Protein AF-A0A940CBB7-F1 (afdb_monomer_lite)

Secondary structure (DSSP, 8-state):
-HHHH-HHHHHHHHHHHHTT-EEEE--TTPPSS-EEEEEGGGTEEEEEEEE-SSTHHHHHHHHHHHHHHHHHHHHHHSS-GGGS---HHHHHHHHHHHHHHTGGGTHHHHGGGHHHHHHHHHHHHHHHHHHHHHHHHHHHHHHH-TT--HHHHHHHHHHHHHHH-TTSGGGTTTS--

Structure (mmCIF, N/CA/C/O backbone):
data_AF-A0A940CBB7-F1
#
_entry.id   AF-A0A940CBB7-F1
#
loop_
_atom_site.group_PDB
_atom_site.id
_atom_site.type_symbol
_atom_site.label_atom_id
_atom_site.label_alt_id
_atom_site.label_comp_id
_atom_site.label_asym_id
_atom_site.label_entity_id
_atom_site.label_seq_id
_atom_site.pdbx_PDB_ins_code
_atom_site.Cartn_x
_atom_site.Cartn_y
_atom_site.Cartn_z
_atom_site.occupancy
_atom_site.B_iso_or_equiv
_atom_site.auth_seq_id
_atom_site.auth_comp_id
_atom_site.auth_asym_id
_atom_site.auth_atom_id
_atom_site.pdbx_PDB_model_num
ATOM 1 N N . MET A 1 1 ? -10.453 -2.814 17.080 1.00 97.00 1 MET A N 1
ATOM 2 C CA . MET A 1 1 ? -9.082 -2.402 16.708 1.00 97.00 1 MET A CA 1
ATOM 3 C C . MET A 1 1 ? -9.024 -0.894 16.584 1.00 97.00 1 MET A C 1
ATOM 5 O O . MET A 1 1 ? -8.503 -0.282 17.497 1.00 97.00 1 MET A O 1
ATOM 9 N N . TYR A 1 2 ? -9.593 -0.294 15.533 1.00 98.25 2 TYR A N 1
ATOM 10 C CA . TYR A 1 2 ? -9.476 1.152 15.315 1.00 98.25 2 TYR A CA 1
ATOM 11 C C . TYR A 1 2 ? -10.091 2.007 16.433 1.00 98.25 2 TYR A C 1
ATOM 13 O O . TYR A 1 2 ? -9.459 2.956 16.864 1.00 98.25 2 TYR A O 1
ATOM 21 N N . GLU A 1 3 ? -11.224 1.611 17.019 1.00 98.19 3 GLU A N 1
ATOM 22 C CA . GLU A 1 3 ? -11.786 2.317 18.191 1.00 98.19 3 GLU A CA 1
ATOM 23 C C . GLU A 1 3 ? -10.860 2.344 19.420 1.00 98.19 3 GLU A C 1
ATOM 25 O O . GLU A 1 3 ? -10.916 3.275 20.217 1.00 98.19 3 GLU A O 1
ATOM 30 N N . GLU A 1 4 ? -10.000 1.335 19.583 1.00 98.25 4 GLU A N 1
ATOM 31 C CA . GLU A 1 4 ? -9.028 1.274 20.683 1.00 98.25 4 GLU A CA 1
ATOM 32 C C . GLU A 1 4 ? -7.694 1.935 20.324 1.00 98.25 4 GLU A C 1
ATOM 34 O O . GLU A 1 4 ? -6.952 2.339 21.216 1.00 98.25 4 GLU A O 1
ATOM 39 N N . MET A 1 5 ? -7.393 2.062 19.028 1.00 98.12 5 MET A N 1
ATOM 40 C CA . MET A 1 5 ? -6.178 2.707 18.540 1.00 98.12 5 MET A CA 1
ATOM 41 C C . MET A 1 5 ? -6.205 4.208 18.828 1.00 98.12 5 MET A C 1
ATOM 43 O O . MET A 1 5 ? -5.236 4.736 19.372 1.00 98.12 5 MET A O 1
ATOM 47 N N . SE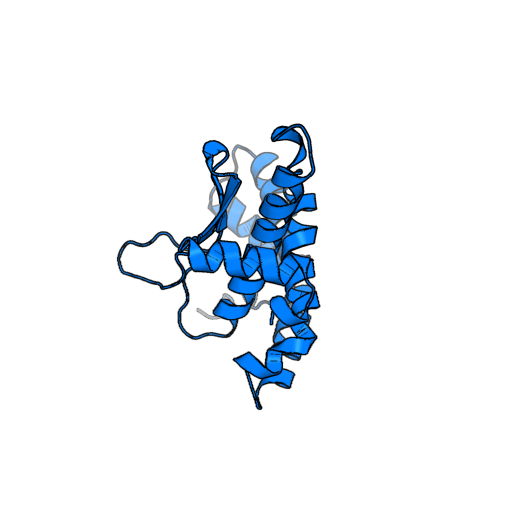R A 1 6 ? -7.307 4.887 18.498 1.00 98.44 6 SER A N 1
ATOM 48 C CA . SER A 1 6 ? -7.561 6.269 18.905 1.00 98.44 6 SER A CA 1
ATOM 49 C C . SER A 1 6 ? -9.030 6.665 18.676 1.00 98.44 6 SER A C 1
ATOM 51 O O . SER A 1 6 ? -9.712 6.038 17.861 1.00 98.44 6 SER A O 1
ATOM 53 N N . PRO A 1 7 ? -9.527 7.745 19.313 1.00 98.31 7 PRO A N 1
ATOM 54 C CA . PRO A 1 7 ? -10.851 8.291 19.006 1.00 98.31 7 PRO A CA 1
ATOM 55 C C . PRO A 1 7 ? -11.036 8.634 17.518 1.00 98.31 7 PRO A C 1
ATOM 57 O O . PRO A 1 7 ? -12.089 8.369 16.947 1.00 98.31 7 PRO A O 1
ATOM 60 N N . GLU A 1 8 ? -10.003 9.181 16.874 1.00 98.31 8 GLU A N 1
ATOM 61 C CA . GLU A 1 8 ? -10.026 9.593 15.467 1.00 98.31 8 GLU A CA 1
ATOM 62 C C . GLU A 1 8 ? -10.127 8.396 14.519 1.00 98.31 8 GLU A C 1
ATOM 64 O O . GLU A 1 8 ? -10.889 8.433 13.554 1.00 98.31 8 GLU A O 1
ATOM 69 N N . THR A 1 9 ? -9.361 7.336 14.785 1.00 98.31 9 THR A N 1
ATOM 70 C CA . THR A 1 9 ? -9.395 6.118 13.965 1.00 98.31 9 THR A CA 1
ATOM 71 C C . THR A 1 9 ? -10.689 5.337 14.186 1.00 98.31 9 THR A C 1
ATOM 73 O O . THR A 1 9 ? -11.226 4.781 13.228 1.00 98.31 9 THR A O 1
ATOM 76 N N . GLY A 1 10 ? -11.245 5.359 15.402 1.00 98.38 10 GLY A N 1
ATOM 77 C CA . GLY A 1 10 ? -12.587 4.854 15.696 1.00 98.38 10 GLY A CA 1
ATOM 78 C C . GLY A 1 10 ? -13.681 5.576 14.911 1.00 98.38 10 GLY A C 1
ATOM 79 O O . GLY A 1 10 ? -14.458 4.927 14.214 1.00 98.38 10 GLY A O 1
ATOM 80 N N . GLU A 1 11 ? -13.711 6.912 14.961 1.00 98.31 11 GLU A N 1
ATOM 81 C CA . GLU A 1 11 ? -14.663 7.730 14.191 1.00 98.31 11 GLU A CA 1
ATOM 82 C C . GLU A 1 11 ? -14.571 7.430 12.688 1.00 98.31 11 GLU A C 1
ATOM 84 O O . GLU A 1 11 ? -15.581 7.144 12.045 1.00 98.31 11 GLU A O 1
ATOM 89 N N . PHE A 1 12 ? -13.352 7.440 12.142 1.00 98.31 12 PHE A N 1
ATOM 90 C CA . PHE A 1 12 ? -13.083 7.119 10.742 1.00 98.31 12 PHE A CA 1
ATOM 91 C C . PHE A 1 12 ? -13.617 5.739 10.349 1.00 98.31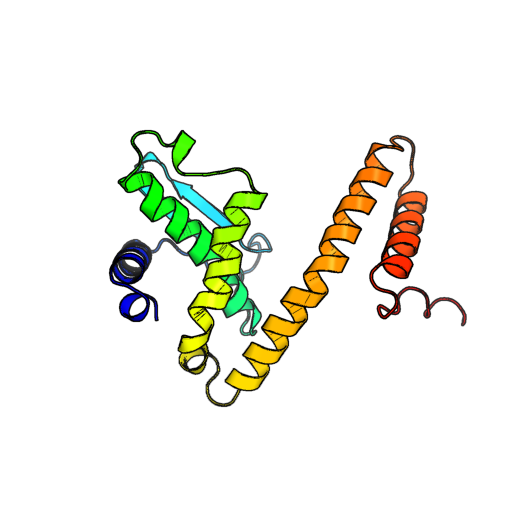 12 PHE A C 1
ATOM 93 O O . PHE A 1 12 ? -14.327 5.607 9.351 1.00 98.31 12 PHE A O 1
ATOM 100 N N . PHE A 1 13 ? -13.272 4.697 11.107 1.00 98.06 13 PHE A N 1
ATOM 101 C CA . PHE A 1 13 ? -13.608 3.335 10.709 1.00 98.06 13 PHE A CA 1
ATOM 102 C C . PHE A 1 13 ? -15.106 3.050 10.866 1.00 98.06 13 PHE A C 1
ATOM 104 O O . PHE A 1 13 ? -15.691 2.333 10.048 1.00 98.06 13 PHE A O 1
ATOM 111 N N . ASN A 1 14 ? -15.746 3.671 11.861 1.00 98.31 14 ASN A N 1
ATOM 112 C CA . ASN A 1 14 ? -17.194 3.627 12.030 1.00 98.31 14 ASN A CA 1
ATOM 113 C C . ASN A 1 14 ? -17.907 4.326 10.869 1.00 98.31 14 ASN A C 1
ATOM 115 O O . ASN A 1 14 ? -18.817 3.733 10.298 1.00 98.31 14 ASN A O 1
ATOM 119 N N . PHE A 1 15 ? -17.433 5.500 10.433 1.00 98.25 15 PHE A N 1
ATOM 120 C CA . PHE A 1 15 ? -17.945 6.174 9.233 1.00 98.25 15 PHE A CA 1
ATOM 121 C C . PHE A 1 15 ? -17.839 5.286 7.985 1.00 98.25 15 PHE A C 1
ATOM 123 O O . PHE A 1 15 ? -18.804 5.140 7.237 1.00 98.25 15 PHE A O 1
ATOM 130 N N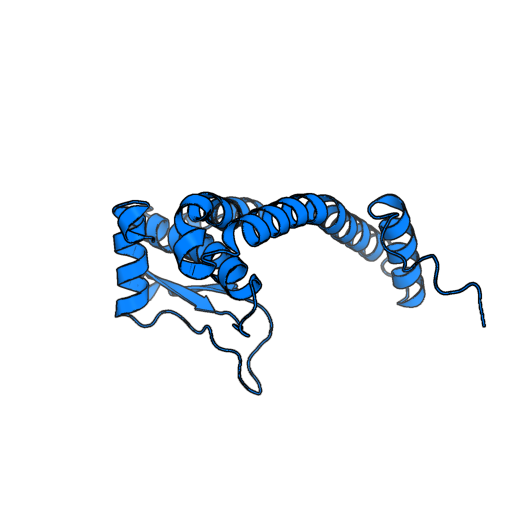 . MET A 1 16 ? -16.679 4.662 7.761 1.00 98.12 16 MET A N 1
ATOM 131 C CA . MET A 1 16 ? -16.488 3.775 6.610 1.00 98.12 16 MET A CA 1
ATOM 132 C C . MET A 1 16 ? -17.439 2.570 6.645 1.00 98.12 16 MET A C 1
ATOM 134 O O . MET A 1 16 ? -17.957 2.163 5.607 1.00 98.12 16 MET A O 1
ATOM 138 N N . THR A 1 17 ? -17.686 2.018 7.837 1.00 97.38 17 THR A N 1
ATOM 139 C CA . THR A 1 17 ? -18.570 0.859 8.041 1.00 97.38 17 THR A CA 1
ATOM 140 C C . THR A 1 17 ? -20.040 1.228 7.873 1.00 97.38 17 THR A C 1
ATOM 142 O O . THR A 1 17 ? -20.759 0.529 7.167 1.00 97.38 17 THR A O 1
ATOM 145 N N . GLU A 1 18 ? -20.480 2.335 8.472 1.00 98.00 18 GLU A N 1
ATOM 146 C CA . GLU A 1 18 ? -21.858 2.836 8.384 1.00 98.00 18 GLU A CA 1
ATOM 147 C C . GLU A 1 18 ? -22.278 3.126 6.937 1.00 98.00 18 GLU A C 1
ATOM 149 O O . GLU A 1 18 ? -23.430 2.913 6.564 1.00 98.00 18 GLU A O 1
ATOM 154 N N . HIS A 1 19 ? -21.335 3.581 6.112 1.00 97.81 19 HIS A N 1
ATOM 155 C CA . HIS A 1 19 ? -21.578 3.934 4.716 1.00 97.81 19 HIS A CA 1
ATOM 156 C C . HIS A 1 19 ? -21.139 2.864 3.706 1.00 97.81 19 HIS A C 1
ATOM 158 O O . HIS A 1 19 ? -21.138 3.143 2.508 1.00 97.81 19 HIS A O 1
ATOM 164 N N . GLU A 1 20 ? -20.769 1.664 4.165 1.00 97.38 20 GLU A N 1
ATOM 165 C CA . GLU A 1 20 ? -20.370 0.534 3.310 1.00 97.38 20 GLU A CA 1
ATOM 166 C C . GLU A 1 20 ? -19.260 0.897 2.299 1.00 97.38 20 GLU A C 1
ATOM 168 O O . GLU A 1 20 ? -19.268 0.489 1.137 1.00 97.38 20 GLU A O 1
ATOM 173 N N . LEU A 1 21 ? -18.269 1.676 2.741 1.00 97.81 21 LEU A N 1
ATOM 174 C CA . LEU A 1 21 ? -17.211 2.244 1.893 1.00 97.81 21 LEU A CA 1
ATOM 175 C C . LEU A 1 21 ? -16.051 1.266 1.633 1.00 97.81 21 LEU A C 1
ATOM 177 O O . LEU A 1 21 ? -14.875 1.647 1.601 1.00 97.81 21 LEU A O 1
ATOM 181 N N . PHE A 1 22 ? -16.396 -0.005 1.438 1.00 96.12 22 PHE A N 1
ATOM 182 C CA . PHE A 1 22 ? -15.460 -1.105 1.261 1.00 96.12 22 PHE A CA 1
ATOM 183 C C . PHE A 1 22 ? -15.927 -2.081 0.173 1.00 96.12 22 PHE A C 1
ATOM 185 O O . PHE A 1 22 ? -17.091 -2.470 0.128 1.00 96.12 22 PHE A O 1
ATOM 192 N N . ASP A 1 23 ? -14.995 -2.577 -0.640 1.00 96.06 23 ASP A N 1
ATOM 193 C CA . ASP A 1 23 ? -15.198 -3.751 -1.496 1.00 96.06 23 ASP A CA 1
ATOM 194 C C . ASP A 1 23 ? -14.010 -4.714 -1.368 1.00 96.06 23 ASP A C 1
ATOM 196 O O . ASP A 1 23 ? -13.046 -4.664 -2.137 1.00 96.06 23 ASP A O 1
ATOM 200 N N . PHE A 1 24 ? -14.085 -5.612 -0.382 1.00 90.69 24 PHE A N 1
ATOM 201 C CA . PHE A 1 24 ? -12.953 -6.454 0.005 1.00 90.69 24 PHE A CA 1
ATOM 202 C C . PHE A 1 24 ? -12.865 -7.802 -0.713 1.00 90.69 24 PHE A C 1
ATOM 204 O O . PHE A 1 24 ? -11.779 -8.267 -1.034 1.00 90.69 24 PHE A O 1
ATOM 211 N N . VAL A 1 25 ? -13.984 -8.484 -0.956 1.00 91.56 25 VAL A N 1
ATOM 212 C CA . VAL A 1 25 ? -13.954 -9.918 -1.303 1.00 91.56 25 VAL A CA 1
ATOM 213 C C . VAL A 1 25 ? -13.603 -10.130 -2.777 1.00 91.56 25 VAL A C 1
ATOM 215 O O . VAL A 1 25 ? -14.121 -9.428 -3.652 1.00 91.56 25 VAL A O 1
ATOM 218 N N . THR A 1 26 ? -12.726 -11.097 -3.069 1.00 92.75 26 THR A N 1
ATOM 219 C CA . THR A 1 26 ? -12.425 -11.496 -4.453 1.00 92.75 26 THR A CA 1
ATOM 220 C C . THR A 1 26 ? -13.646 -12.130 -5.135 1.00 92.75 26 THR A C 1
ATOM 222 O O . THR A 1 26 ? -14.404 -12.874 -4.513 1.00 92.75 26 THR A O 1
ATOM 225 N N . ARG A 1 27 ? -13.866 -11.834 -6.421 1.00 93.12 27 ARG A N 1
ATOM 226 C CA . ARG A 1 27 ? -14.951 -12.420 -7.231 1.00 93.12 27 ARG A CA 1
ATOM 227 C C . ARG A 1 27 ? -14.568 -12.465 -8.705 1.00 93.12 27 ARG A C 1
ATOM 229 O O . ARG A 1 27 ? -13.669 -11.747 -9.143 1.00 93.12 27 ARG A O 1
ATOM 236 N N . GLU A 1 28 ? -15.263 -13.302 -9.470 1.00 95.12 28 GLU A N 1
ATOM 237 C CA . GLU A 1 28 ? -15.054 -13.412 -10.914 1.00 95.12 28 GLU A CA 1
ATOM 238 C C . GLU A 1 28 ? -15.159 -12.033 -11.586 1.00 95.12 28 GLU A C 1
ATOM 240 O O . GLU A 1 28 ? -16.053 -11.244 -11.274 1.00 95.12 28 GLU A O 1
ATOM 245 N N . ASN A 1 29 ? -14.228 -11.737 -12.496 1.00 94.06 29 ASN A N 1
ATOM 246 C CA . ASN A 1 29 ? -14.136 -10.471 -13.233 1.00 94.06 29 ASN A CA 1
ATOM 247 C C . ASN A 1 29 ? -13.881 -9.210 -12.376 1.00 94.06 29 ASN A C 1
ATOM 249 O O . ASN A 1 29 ? -13.988 -8.096 -12.892 1.00 94.06 29 ASN A O 1
ATOM 253 N N . LYS A 1 30 ? -13.507 -9.346 -11.095 1.00 94.50 30 LYS A N 1
ATOM 254 C CA . LYS A 1 30 ? -13.037 -8.218 -10.276 1.00 94.50 30 LYS A CA 1
ATOM 255 C C . LYS A 1 30 ? -11.595 -7.846 -10.637 1.00 94.50 30 LYS A C 1
ATOM 257 O O . LYS A 1 30 ? -10.761 -8.715 -10.887 1.00 94.50 30 LYS A O 1
ATOM 262 N N . HIS A 1 31 ? -11.304 -6.545 -10.663 1.00 91.25 31 HIS A N 1
ATOM 263 C CA . HIS A 1 31 ? -9.949 -6.037 -10.886 1.00 91.25 31 HIS A CA 1
ATOM 264 C C . HIS A 1 31 ? -8.990 -6.539 -9.793 1.00 91.25 31 HIS A C 1
ATOM 266 O O . HIS A 1 31 ? -9.367 -6.604 -8.624 1.00 91.25 31 HIS A O 1
ATOM 272 N N . LEU A 1 32 ? -7.752 -6.880 -10.161 1.00 89.81 32 LEU A N 1
ATOM 273 C CA . LEU A 1 32 ? -6.744 -7.398 -9.228 1.00 89.81 32 LEU A CA 1
ATOM 274 C C . LEU A 1 32 ? -6.090 -6.279 -8.399 1.00 89.81 32 LEU A C 1
ATOM 276 O O . LEU A 1 32 ? -6.022 -5.133 -8.837 1.00 89.81 32 LEU A O 1
ATOM 280 N N . GLY A 1 33 ? -5.559 -6.635 -7.227 1.00 86.50 33 GLY A N 1
ATOM 281 C CA . GLY A 1 33 ? -4.837 -5.721 -6.333 1.00 86.50 33 GLY A CA 1
ATOM 282 C C . GLY A 1 33 ? -5.710 -5.095 -5.243 1.00 86.50 33 GLY A C 1
ATOM 283 O O . GLY A 1 33 ? -6.799 -5.588 -4.943 1.00 86.50 33 GLY A O 1
ATOM 284 N N . GLY A 1 34 ? -5.204 -4.026 -4.640 1.00 90.88 34 GLY A N 1
ATOM 285 C CA . GLY A 1 34 ? -5.910 -3.177 -3.685 1.00 90.88 34 GLY A CA 1
ATOM 286 C C . GLY A 1 34 ? -5.657 -1.711 -4.021 1.00 90.88 34 GLY A C 1
ATOM 287 O O . GLY A 1 34 ? -4.684 -1.409 -4.716 1.00 90.88 34 GLY A O 1
ATOM 288 N N . TYR A 1 35 ? -6.585 -0.841 -3.637 1.00 92.94 35 TYR A N 1
ATOM 289 C CA . TYR A 1 35 ? -6.381 0.602 -3.690 1.00 92.94 35 TYR A CA 1
ATOM 290 C C . TYR A 1 35 ? -7.340 1.330 -2.749 1.00 92.94 35 TYR A C 1
ATOM 292 O O . TYR A 1 35 ? -8.447 0.864 -2.458 1.00 92.94 35 TYR A O 1
ATOM 300 N N . CYS A 1 36 ? -6.955 2.546 -2.384 1.00 95.88 36 CYS A N 1
ATOM 301 C CA . CYS A 1 36 ? -7.816 3.548 -1.786 1.00 95.88 36 CYS A CA 1
ATOM 302 C C . CYS A 1 36 ? -8.112 4.656 -2.805 1.00 95.88 36 CYS A C 1
ATOM 304 O O . CYS A 1 36 ? -7.244 5.098 -3.559 1.00 95.88 36 CYS A O 1
ATOM 306 N N . THR A 1 37 ? -9.359 5.118 -2.844 1.00 94.25 37 THR A N 1
ATOM 307 C CA . THR A 1 37 ? -9.751 6.311 -3.601 1.00 94.25 37 THR A CA 1
ATOM 308 C C . THR A 1 37 ? -10.621 7.227 -2.749 1.00 94.25 37 THR A C 1
ATOM 310 O O . THR A 1 37 ? -10.997 6.882 -1.631 1.00 94.25 37 THR A O 1
ATOM 313 N N . PHE A 1 38 ? -10.944 8.410 -3.263 1.00 94.56 38 PHE A N 1
ATOM 314 C CA . PHE A 1 38 ? -11.707 9.410 -2.531 1.00 94.56 38 PHE A CA 1
ATOM 315 C C . PHE A 1 38 ? -12.798 10.033 -3.389 1.00 94.56 38 PHE A C 1
ATOM 317 O O . PHE A 1 38 ? -12.585 10.362 -4.554 1.00 94.56 38 PHE A O 1
ATOM 324 N N . MET A 1 39 ? -13.965 10.239 -2.784 1.00 94.62 39 MET A N 1
ATOM 325 C CA . MET A 1 39 ? -15.134 10.860 -3.394 1.00 94.62 39 MET A CA 1
ATOM 326 C C . MET A 1 39 ? -15.343 12.264 -2.799 1.00 94.62 39 ME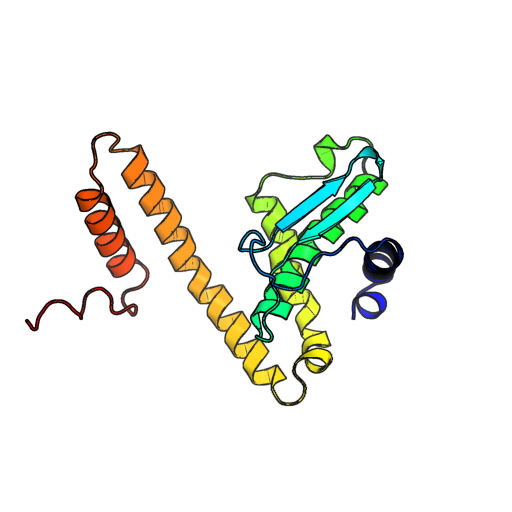T A C 1
ATOM 328 O O . MET A 1 39 ? -15.962 12.392 -1.736 1.00 94.62 39 MET A O 1
ATOM 332 N N . PRO A 1 40 ? -14.872 13.343 -3.465 1.00 91.19 40 PRO A N 1
ATOM 333 C CA . PRO A 1 40 ? -14.823 14.681 -2.870 1.00 91.19 40 PRO A CA 1
ATOM 334 C C . PRO A 1 40 ? -16.178 15.236 -2.443 1.00 91.19 40 PRO A C 1
ATOM 336 O O . PRO A 1 40 ? -16.292 15.807 -1.360 1.00 91.19 40 PRO A O 1
ATOM 339 N N . ASN A 1 41 ? -17.217 15.010 -3.251 1.00 91.38 41 ASN A N 1
ATOM 340 C CA . ASN A 1 41 ? -18.570 15.498 -2.970 1.00 91.38 41 ASN A CA 1
ATOM 341 C C . ASN A 1 41 ? -19.164 14.906 -1.683 1.00 91.38 41 ASN A C 1
ATOM 343 O O . ASN A 1 41 ? -20.016 15.535 -1.064 1.00 91.38 41 ASN A O 1
ATOM 347 N N . TYR A 1 42 ? -18.699 13.722 -1.277 1.00 92.38 42 TYR A N 1
ATOM 348 C CA . TYR A 1 42 ? -19.170 13.009 -0.088 1.00 92.38 42 TYR A CA 1
ATOM 349 C C . TYR A 1 42 ? -18.159 13.044 1.061 1.00 92.38 42 TYR A C 1
ATOM 351 O O . TYR A 1 42 ? -18.430 12.521 2.138 1.00 92.38 42 TYR A O 1
ATOM 359 N N . LYS A 1 43 ? -16.980 13.643 0.839 1.00 91.62 43 LYS A N 1
ATOM 360 C CA . LYS A 1 43 ? -15.829 13.588 1.751 1.00 91.62 43 LYS A CA 1
ATOM 361 C C . LYS A 1 43 ? -15.542 12.165 2.255 1.00 91.62 43 LYS A C 1
ATOM 363 O O . LYS A 1 43 ? -15.269 11.954 3.442 1.00 91.62 43 LYS A O 1
ATOM 368 N N . ALA A 1 44 ? -15.655 11.196 1.355 1.00 96.06 44 ALA A N 1
ATOM 369 C CA . ALA A 1 44 ? -15.658 9.779 1.684 1.00 96.06 44 ALA A CA 1
ATOM 370 C C . ALA A 1 44 ? -14.486 9.069 0.992 1.00 96.06 44 ALA A C 1
ATOM 372 O O . ALA A 1 44 ? -14.414 9.110 -0.242 1.00 96.06 44 ALA A O 1
ATOM 373 N N . PRO A 1 45 ? -13.576 8.429 1.745 1.00 97.12 45 PRO A N 1
ATOM 374 C CA . PRO A 1 45 ? -12.662 7.453 1.173 1.00 97.12 45 PRO A CA 1
ATOM 375 C C . PRO A 1 45 ? -13.423 6.191 0.756 1.00 97.12 45 PRO A C 1
ATOM 377 O O . PRO A 1 45 ? -14.548 5.960 1.190 1.00 97.12 45 PRO A O 1
ATOM 380 N N . PHE A 1 46 ? -12.804 5.363 -0.073 1.00 97.81 46 PHE A N 1
ATOM 381 C CA . PHE A 1 46 ? -13.304 4.041 -0.423 1.00 97.81 46 PHE A CA 1
ATOM 382 C C . PHE A 1 46 ? -12.132 3.080 -0.558 1.00 97.81 46 PHE A C 1
ATOM 384 O O . PHE A 1 46 ? -11.173 3.389 -1.268 1.00 97.81 46 PHE A O 1
ATOM 391 N N . ILE A 1 47 ? -12.224 1.922 0.094 1.00 97.75 47 ILE A N 1
ATOM 392 C CA . ILE A 1 47 ? -11.182 0.895 0.040 1.00 97.75 47 ILE A CA 1
ATOM 393 C C . ILE A 1 47 ? -11.640 -0.264 -0.835 1.00 97.75 47 ILE A C 1
ATOM 395 O O . ILE A 1 47 ? -12.704 -0.850 -0.636 1.00 97.75 47 ILE A O 1
ATOM 399 N N . PHE A 1 48 ? -10.779 -0.640 -1.768 1.00 96.56 48 PHE A N 1
ATOM 400 C CA . PHE A 1 48 ? -10.937 -1.795 -2.628 1.00 96.56 48 PHE A CA 1
ATOM 401 C C . PHE A 1 48 ? -9.821 -2.801 -2.340 1.00 96.56 48 PHE A C 1
ATOM 403 O O . PHE A 1 48 ? -8.650 -2.434 -2.291 1.00 96.56 48 PHE A O 1
ATOM 410 N N . SER A 1 49 ? -10.158 -4.080 -2.189 1.00 93.38 49 SER A N 1
ATOM 411 C CA . SER A 1 49 ? -9.168 -5.156 -2.057 1.00 93.38 49 SER A CA 1
ATOM 412 C C . SER A 1 49 ? -9.673 -6.476 -2.646 1.00 93.38 49 SER A C 1
ATOM 414 O O . SER A 1 49 ? -10.753 -6.535 -3.238 1.00 93.38 49 SER A O 1
ATOM 416 N N . ASN A 1 50 ? -8.878 -7.542 -2.526 1.00 93.75 50 ASN A N 1
ATOM 417 C CA . ASN A 1 50 ? -9.207 -8.882 -3.015 1.00 93.75 50 ASN A CA 1
ATOM 418 C C . ASN A 1 50 ? -8.877 -9.960 -1.970 1.00 93.75 50 ASN A C 1
ATOM 420 O O . ASN A 1 50 ? -7.977 -10.775 -2.172 1.00 93.75 50 ASN A O 1
ATOM 424 N N . PHE A 1 51 ? -9.617 -9.968 -0.863 1.00 93.19 51 PHE A N 1
ATOM 425 C CA . PHE A 1 51 ? -9.444 -10.936 0.215 1.00 93.19 51 PHE A CA 1
ATOM 426 C C . PHE A 1 51 ? -9.642 -12.368 -0.275 1.00 93.19 51 PHE A C 1
ATOM 428 O O . PHE A 1 51 ? -10.597 -12.661 -1.005 1.00 93.19 51 PHE A O 1
ATOM 435 N N . ASN A 1 52 ? -8.736 -13.248 0.143 1.00 90.81 52 ASN A N 1
ATOM 436 C CA . ASN A 1 52 ? -8.699 -14.655 -0.252 1.00 90.81 52 ASN A CA 1
ATOM 437 C C . ASN A 1 52 ? -8.402 -15.621 0.912 1.00 90.81 52 ASN A C 1
ATOM 439 O O . ASN A 1 52 ? -8.189 -16.812 0.680 1.00 90.81 52 ASN A O 1
ATOM 443 N N . GLY A 1 53 ? -8.418 -15.134 2.154 1.00 90.94 53 GLY A N 1
ATOM 444 C CA . GLY A 1 53 ? -8.211 -15.918 3.370 1.00 90.94 53 GLY A CA 1
ATOM 445 C C . GLY A 1 53 ? -6.745 -16.088 3.773 1.00 90.94 53 GLY A C 1
ATOM 446 O O . GLY A 1 53 ? -6.437 -16.973 4.574 1.00 90.94 53 GLY A O 1
ATOM 447 N N . THR A 1 54 ? -5.831 -15.286 3.221 1.00 93.88 54 THR A N 1
ATOM 448 C CA . THR A 1 54 ? -4.404 -15.300 3.593 1.00 93.88 54 THR A CA 1
ATOM 449 C C . THR A 1 54 ? -4.054 -14.135 4.520 1.00 93.88 54 THR A C 1
ATOM 451 O O . THR A 1 54 ? -4.866 -13.244 4.749 1.00 93.88 54 THR A O 1
ATOM 454 N N . SER A 1 55 ? -2.833 -14.119 5.072 1.00 93.88 55 SER A N 1
ATOM 455 C CA . SER A 1 55 ? -2.370 -12.982 5.886 1.00 93.88 55 SER A CA 1
ATOM 456 C C . SER A 1 55 ? -2.374 -11.661 5.115 1.00 93.88 55 SER A C 1
ATOM 458 O O . SER A 1 55 ? -2.608 -10.623 5.724 1.00 93.88 55 SER A O 1
ATOM 460 N N . ALA A 1 56 ? -2.213 -11.725 3.788 1.00 93.12 56 ALA A N 1
ATOM 461 C CA . ALA A 1 56 ? -2.239 -10.566 2.904 1.00 93.12 56 ALA A CA 1
ATOM 462 C C . ALA A 1 56 ? -3.568 -9.797 2.951 1.00 93.12 56 ALA A C 1
ATOM 464 O O . ALA A 1 56 ? -3.597 -8.613 2.629 1.00 93.12 56 ALA A O 1
ATOM 465 N N . ASP A 1 57 ? -4.661 -10.434 3.383 1.00 94.56 57 ASP A N 1
ATOM 466 C CA . ASP A 1 57 ? -5.938 -9.752 3.593 1.00 94.56 57 ASP A CA 1
ATOM 467 C C . ASP A 1 57 ? -5.800 -8.660 4.668 1.00 94.56 57 ASP A C 1
ATOM 469 O O . ASP A 1 57 ? -6.311 -7.553 4.505 1.00 94.56 57 ASP A O 1
ATOM 473 N N . ILE A 1 58 ? -5.067 -8.947 5.751 1.00 96.31 58 ILE A N 1
ATOM 474 C CA . ILE A 1 58 ? -4.835 -7.992 6.842 1.00 96.31 58 ILE A CA 1
ATOM 475 C C . ILE A 1 58 ? -3.775 -6.959 6.453 1.00 96.31 58 ILE A C 1
ATOM 477 O O . ILE A 1 58 ? -3.948 -5.781 6.778 1.00 96.31 58 ILE A O 1
ATOM 481 N N . ASP A 1 59 ? -2.746 -7.369 5.704 1.00 95.44 59 ASP A N 1
ATOM 482 C CA . ASP A 1 59 ? -1.741 -6.456 5.146 1.00 95.44 59 ASP A CA 1
ATOM 483 C C . ASP A 1 59 ? -2.445 -5.372 4.309 1.00 95.44 59 ASP A C 1
ATOM 485 O O . ASP A 1 59 ? -2.375 -4.188 4.627 1.00 95.44 59 ASP A O 1
ATOM 489 N N . VAL A 1 60 ? -3.250 -5.775 3.315 1.00 94.38 60 VAL A N 1
ATOM 490 C CA . VAL A 1 60 ? -3.980 -4.838 2.445 1.00 94.38 60 VAL A CA 1
ATOM 491 C C . VAL A 1 60 ? -5.022 -4.034 3.223 1.00 94.38 60 VAL A C 1
ATOM 493 O O . VAL A 1 60 ? -5.160 -2.839 2.985 1.00 94.38 60 VAL A O 1
ATOM 496 N N . LEU A 1 61 ? -5.747 -4.640 4.173 1.00 95.56 61 LEU A N 1
ATOM 497 C CA . LEU A 1 61 ? -6.708 -3.897 4.996 1.00 95.56 61 LEU A CA 1
ATOM 498 C C . LEU A 1 61 ? -6.041 -2.728 5.718 1.00 95.56 61 LEU A C 1
ATOM 500 O O . LEU A 1 61 ? -6.543 -1.608 5.679 1.00 95.56 61 LEU A O 1
ATOM 504 N N . THR A 1 62 ? -4.941 -3.007 6.414 1.00 97.75 62 THR A N 1
ATOM 505 C CA . THR A 1 62 ? -4.261 -2.010 7.244 1.00 97.75 62 THR A CA 1
ATOM 506 C C . THR A 1 62 ? -3.533 -0.973 6.395 1.00 97.75 62 THR A C 1
ATOM 508 O O . THR A 1 62 ? -3.617 0.213 6.718 1.00 97.75 62 THR A O 1
ATOM 511 N N . HIS A 1 63 ? -2.943 -1.390 5.272 1.00 97.88 63 HIS A N 1
ATOM 512 C CA . HIS A 1 63 ? -2.341 -0.510 4.275 1.00 97.88 63 HIS A CA 1
ATOM 513 C C . HIS A 1 63 ? -3.352 0.505 3.724 1.00 97.88 63 HIS A C 1
ATOM 515 O O . HIS A 1 63 ? -3.189 1.718 3.875 1.00 97.88 63 HIS A O 1
ATOM 521 N N . GLU A 1 64 ? -4.453 0.024 3.145 1.00 97.75 64 GLU A N 1
ATOM 522 C CA . GLU A 1 64 ? -5.449 0.900 2.524 1.00 97.75 64 GLU A CA 1
ATOM 523 C C . GLU A 1 64 ? -6.226 1.716 3.559 1.00 97.75 64 GLU A C 1
ATOM 525 O O . GLU A 1 64 ? -6.649 2.837 3.279 1.00 97.75 64 GLU A O 1
ATOM 530 N N . ALA A 1 65 ? -6.389 1.200 4.781 1.00 97.62 65 ALA A N 1
ATOM 531 C CA . ALA A 1 65 ? -6.959 1.974 5.875 1.00 97.62 65 ALA A CA 1
ATOM 532 C C . ALA A 1 65 ? -6.061 3.147 6.289 1.00 97.62 65 ALA A C 1
ATOM 534 O O . ALA A 1 65 ? -6.588 4.163 6.733 1.00 97.62 65 ALA A O 1
ATOM 535 N N . GLY A 1 66 ? -4.737 3.049 6.125 1.00 98.00 66 GLY A N 1
ATOM 536 C CA . GLY A 1 66 ? -3.829 4.177 6.337 1.00 98.00 66 GLY A CA 1
ATOM 537 C C . GLY A 1 66 ? -4.049 5.294 5.315 1.00 98.00 66 GLY A C 1
ATOM 538 O O . GLY A 1 66 ? -4.233 6.446 5.712 1.00 98.00 66 GLY A O 1
ATOM 539 N N . HIS A 1 67 ? -4.138 4.948 4.024 1.00 97.38 67 HIS A N 1
ATOM 540 C CA . HIS A 1 67 ? -4.510 5.894 2.958 1.00 97.38 67 HIS A CA 1
ATOM 541 C C . HIS A 1 67 ? -5.898 6.502 3.198 1.00 97.38 67 HIS A C 1
ATOM 543 O O . HIS A 1 67 ? -6.089 7.715 3.141 1.00 97.38 67 HIS A O 1
ATOM 549 N N . ALA A 1 68 ? -6.888 5.666 3.513 1.00 97.31 68 ALA A N 1
ATOM 550 C CA . ALA A 1 68 ? -8.255 6.115 3.739 1.00 97.31 68 ALA A CA 1
ATOM 551 C C . ALA A 1 68 ? -8.373 7.023 4.970 1.00 97.31 68 ALA A C 1
ATOM 553 O O . ALA A 1 68 ? -9.128 7.996 4.942 1.00 97.31 68 ALA A O 1
ATOM 554 N N . PHE A 1 69 ? -7.625 6.731 6.037 1.00 97.81 69 PHE A N 1
ATOM 555 C CA . PHE A 1 69 ? -7.607 7.552 7.240 1.00 97.81 69 PHE A CA 1
ATOM 556 C C . PHE A 1 69 ? -6.978 8.924 6.981 1.00 97.81 69 PHE A C 1
ATOM 558 O O . PHE A 1 69 ? -7.546 9.933 7.405 1.00 97.81 69 PHE A O 1
ATOM 565 N N . GLU A 1 70 ? -5.866 8.981 6.242 1.00 96.44 70 GLU A N 1
ATOM 566 C CA . GLU A 1 70 ? -5.247 10.240 5.811 1.00 96.44 70 GLU A CA 1
ATOM 567 C C . GLU A 1 70 ? -6.251 11.107 5.040 1.00 96.44 70 GLU A C 1
ATOM 569 O O . GLU A 1 70 ? -6.573 12.217 5.480 1.00 96.44 70 GLU A O 1
ATOM 574 N N . ALA A 1 71 ? -6.859 10.556 3.989 1.00 95.25 71 ALA A N 1
ATOM 575 C CA . ALA A 1 71 ? -7.839 11.258 3.169 1.00 95.25 71 ALA A CA 1
ATOM 576 C C . ALA A 1 71 ? -9.080 11.698 3.973 1.00 95.25 71 ALA A C 1
ATOM 578 O O . ALA A 1 71 ? -9.576 12.826 3.831 1.00 95.25 71 ALA A O 1
ATOM 579 N N . TYR A 1 72 ? -9.595 10.825 4.848 1.00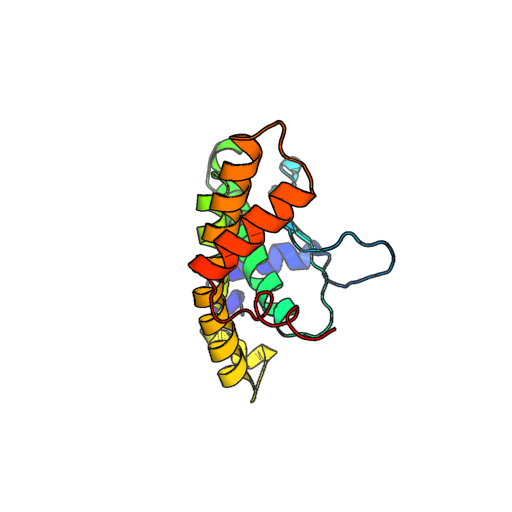 96.31 72 TYR A N 1
ATOM 580 C CA . TYR A 1 72 ? -10.738 11.113 5.721 1.00 96.31 72 TYR A CA 1
ATOM 581 C C . TYR A 1 72 ? -10.452 12.308 6.630 1.00 96.31 72 TYR A C 1
ATOM 583 O O . TYR A 1 72 ? -11.266 13.236 6.722 1.00 96.31 72 TYR A O 1
ATOM 591 N N . TYR A 1 73 ? -9.294 12.283 7.286 1.00 95.56 73 TYR A N 1
ATOM 592 C CA . TYR A 1 73 ? -8.908 13.252 8.299 1.00 95.56 73 TYR A CA 1
ATOM 593 C C . TYR A 1 73 ? -8.518 14.597 7.678 1.00 95.56 73 TYR A C 1
ATOM 595 O O . TYR A 1 73 ? -8.976 15.652 8.136 1.00 95.56 73 TYR A O 1
ATOM 603 N N . ALA A 1 74 ? -7.726 14.571 6.604 1.00 94.56 74 ALA A N 1
ATOM 604 C CA . ALA A 1 74 ? -7.233 15.761 5.925 1.00 94.56 74 ALA A CA 1
ATOM 605 C C . ALA A 1 74 ? -8.365 16.534 5.231 1.00 94.56 74 ALA A C 1
ATOM 607 O O . ALA A 1 74 ? -8.489 17.743 5.428 1.00 94.56 74 ALA A O 1
ATOM 608 N N . SER A 1 75 ? -9.278 15.854 4.526 1.00 93.88 75 SER A N 1
ATOM 609 C CA . SER A 1 75 ? -10.426 16.493 3.844 1.00 93.88 75 SER A CA 1
ATOM 610 C C . SER A 1 75 ? -11.426 17.201 4.776 1.00 93.88 75 SER A C 1
ATOM 612 O O . SER A 1 75 ? -12.252 18.013 4.335 1.00 93.88 75 SER A O 1
ATOM 614 N N . ARG A 1 76 ? -11.379 16.896 6.079 1.00 93.69 76 ARG A N 1
ATOM 615 C CA . ARG A 1 76 ? -12.216 17.520 7.118 1.00 93.69 76 ARG A CA 1
ATOM 616 C C . ARG A 1 76 ? -11.528 18.678 7.832 1.00 93.69 76 ARG A C 1
ATOM 618 O O . ARG A 1 76 ? -12.223 19.514 8.403 1.00 93.69 76 ARG A O 1
ATOM 625 N N . ARG A 1 77 ? -10.195 18.736 7.808 1.00 93.19 77 ARG A N 1
ATOM 626 C CA . ARG A 1 77 ? -9.402 19.735 8.545 1.00 93.19 77 ARG A CA 1
ATOM 627 C C . ARG A 1 77 ? -8.714 20.758 7.657 1.00 93.19 77 ARG A C 1
ATOM 629 O O . ARG A 1 77 ? -8.435 21.861 8.121 1.00 93.19 77 ARG A O 1
ATOM 636 N N . LEU A 1 78 ? -8.443 20.412 6.405 1.00 93.12 78 LEU A N 1
ATOM 637 C CA . LEU A 1 78 ? -7.779 21.297 5.462 1.00 93.12 78 LEU A CA 1
ATOM 638 C C . LEU A 1 78 ? -8.808 22.048 4.608 1.00 93.12 78 LEU A C 1
ATOM 640 O O . LEU A 1 78 ? -9.840 21.485 4.236 1.00 93.12 78 LEU A O 1
ATOM 644 N N . PRO A 1 79 ? -8.547 23.327 4.289 1.00 89.88 79 PRO A N 1
ATOM 645 C CA . PRO A 1 79 ? -9.498 24.163 3.563 1.00 89.88 79 PRO A CA 1
ATOM 646 C C . PRO A 1 79 ? -9.616 23.789 2.081 1.00 89.88 79 PRO A C 1
ATOM 648 O O . PRO A 1 79 ? -10.638 24.080 1.462 1.00 89.88 79 PRO A O 1
ATOM 651 N N . LEU A 1 80 ? -8.584 23.167 1.501 1.00 90.00 80 LEU A N 1
ATOM 652 C CA . LEU A 1 80 ? -8.518 22.833 0.081 1.00 90.00 80 LEU A CA 1
ATOM 653 C C . LEU A 1 80 ? -8.295 21.335 -0.116 1.00 90.00 80 LEU A C 1
ATOM 655 O O . LEU A 1 80 ? -7.373 20.756 0.452 1.00 90.00 80 LEU A O 1
ATOM 659 N N . MET A 1 81 ? -9.075 20.724 -1.011 1.00 85.38 81 MET A N 1
ATOM 660 C CA . MET A 1 81 ? -8.919 19.305 -1.352 1.00 85.38 81 MET A CA 1
ATOM 661 C C . MET A 1 81 ? -7.561 18.977 -1.976 1.00 85.38 81 MET A C 1
ATOM 663 O O . MET A 1 81 ? -7.066 17.873 -1.798 1.00 85.38 81 MET A O 1
ATOM 667 N N . SER A 1 82 ? -6.923 19.935 -2.651 1.00 87.06 82 SER A N 1
ATOM 668 C CA . SER A 1 82 ? -5.567 19.766 -3.186 1.00 87.06 82 SER A CA 1
ATOM 669 C C . SER A 1 82 ? -4.491 19.629 -2.103 1.00 87.06 82 SER A C 1
ATOM 671 O O . SER A 1 82 ? -3.354 19.326 -2.432 1.00 87.06 82 SER A O 1
ATOM 673 N N . GLN A 1 83 ? -4.822 19.908 -0.839 1.00 88.69 83 GLN A N 1
ATOM 674 C CA . GLN A 1 83 ? -3.937 19.709 0.310 1.00 88.69 83 GLN A CA 1
ATOM 675 C C . GLN A 1 83 ? -4.259 18.416 1.068 1.00 88.69 83 GLN A C 1
ATOM 677 O O . GLN A 1 83 ? -3.521 18.056 1.975 1.00 88.69 83 GLN A O 1
ATOM 682 N N . ALA A 1 84 ? -5.371 17.749 0.734 1.00 86.56 84 ALA A N 1
ATOM 683 C CA . ALA A 1 84 ? -5.836 16.551 1.427 1.00 86.56 84 ALA A CA 1
ATOM 684 C C . ALA A 1 84 ? -5.135 15.264 0.972 1.00 86.56 84 ALA A C 1
ATOM 686 O O . ALA A 1 84 ? -5.473 14.210 1.488 1.00 86.56 84 ALA A O 1
ATOM 687 N N . PHE A 1 85 ? -4.223 15.377 0.004 1.00 85.94 85 PHE A N 1
ATOM 688 C CA . PHE A 1 85 ? -3.381 14.306 -0.514 1.00 85.94 85 PHE A CA 1
ATOM 689 C C . PHE A 1 85 ? -1.985 14.862 -0.760 1.00 85.94 85 PHE A C 1
ATOM 691 O O . PHE A 1 85 ? -1.825 16.062 -1.021 1.00 85.94 85 PHE A O 1
ATOM 698 N N . SER A 1 86 ? -0.993 13.981 -0.757 1.00 90.19 86 SER A N 1
ATOM 699 C CA . SER A 1 86 ? 0.382 14.307 -1.110 1.00 90.19 86 SER A CA 1
ATOM 700 C C . SER A 1 86 ? 0.841 13.532 -2.351 1.00 90.19 86 SER A C 1
ATOM 702 O O . SER A 1 86 ? 0.055 12.875 -3.041 1.00 90.19 86 SER A O 1
ATOM 704 N N . THR A 1 87 ? 2.124 13.646 -2.674 1.00 92.88 87 THR A N 1
ATOM 705 C CA . THR A 1 87 ? 2.802 12.812 -3.670 1.00 92.88 87 THR A CA 1
ATOM 706 C C . THR A 1 87 ? 2.832 11.347 -3.223 1.00 92.88 87 THR A C 1
ATOM 708 O O . THR A 1 87 ? 2.757 11.053 -2.028 1.00 92.88 87 THR A O 1
ATOM 711 N N . SER A 1 88 ? 2.906 10.407 -4.173 1.00 91.88 88 SER A N 1
ATOM 712 C CA . SER A 1 88 ? 2.725 8.974 -3.894 1.00 91.88 88 SER A CA 1
ATOM 713 C C . SER A 1 88 ? 3.658 8.449 -2.801 1.00 91.88 88 SER A C 1
ATOM 715 O O . SER A 1 88 ? 3.212 7.731 -1.918 1.00 91.88 88 SER A O 1
ATOM 717 N N . GLU A 1 89 ? 4.927 8.852 -2.798 1.00 92.88 89 GLU A N 1
ATOM 718 C CA . GLU A 1 89 ? 5.907 8.441 -1.791 1.00 92.88 89 GLU A CA 1
ATOM 719 C C . GLU A 1 89 ? 5.576 8.940 -0.381 1.00 92.88 89 GLU A C 1
ATOM 721 O O . GLU A 1 89 ? 5.876 8.260 0.597 1.00 92.88 89 GLU A O 1
ATOM 726 N N . ILE A 1 90 ? 4.942 10.110 -0.268 1.00 94.69 90 ILE A N 1
ATOM 727 C CA . ILE A 1 90 ? 4.479 10.635 1.016 1.00 94.69 90 ILE A CA 1
ATOM 728 C C . ILE A 1 90 ? 3.192 9.928 1.431 1.00 94.69 90 ILE A C 1
ATOM 730 O O . ILE A 1 90 ? 3.037 9.607 2.606 1.00 94.69 90 ILE A O 1
ATOM 734 N N . ASN A 1 91 ? 2.293 9.635 0.488 1.00 93.88 91 ASN A N 1
ATOM 735 C CA . ASN A 1 91 ? 1.074 8.885 0.783 1.00 93.88 91 ASN A CA 1
ATOM 736 C C . ASN A 1 91 ? 1.408 7.501 1.358 1.00 93.88 91 ASN A C 1
ATOM 738 O O . ASN A 1 91 ? 0.810 7.114 2.359 1.00 93.88 91 ASN A O 1
ATOM 742 N N . GLU A 1 92 ? 2.432 6.827 0.821 1.00 96.62 92 GLU A N 1
ATOM 743 C CA . GLU A 1 92 ? 2.891 5.523 1.321 1.00 96.62 92 GLU A CA 1
ATOM 744 C C . GLU A 1 92 ? 3.428 5.545 2.764 1.00 96.62 92 GLU A C 1
ATOM 746 O O . GLU A 1 92 ? 3.491 4.509 3.425 1.00 96.62 92 GLU A O 1
ATOM 751 N N . ILE A 1 93 ? 3.768 6.717 3.316 1.00 97.25 93 ILE A N 1
ATOM 752 C CA . ILE A 1 93 ? 4.101 6.823 4.743 1.00 97.25 93 ILE A CA 1
ATOM 753 C C . ILE A 1 93 ? 2.877 6.459 5.586 1.00 97.25 93 ILE A C 1
ATOM 755 O O . ILE A 1 93 ? 3.014 5.735 6.568 1.00 97.25 93 ILE A O 1
ATOM 759 N N . HIS A 1 94 ? 1.685 6.934 5.228 1.00 97.56 94 HIS A N 1
ATOM 760 C CA . HIS A 1 94 ? 0.471 6.726 6.020 1.00 97.56 94 HIS A CA 1
ATOM 761 C C . HIS A 1 94 ? 0.027 5.262 5.986 1.00 97.56 94 HIS A C 1
ATOM 763 O O . HIS A 1 94 ? -0.249 4.689 7.041 1.00 97.56 94 HIS A O 1
ATOM 769 N N . SER A 1 95 ? 0.002 4.652 4.799 1.00 97.25 95 SER A N 1
ATOM 770 C CA . SER A 1 95 ? -0.371 3.248 4.604 1.00 97.25 95 SER A CA 1
ATOM 771 C C . SER A 1 95 ? 0.587 2.292 5.309 1.00 97.25 95 SER A C 1
ATOM 773 O O . SER A 1 95 ? 0.178 1.569 6.219 1.00 97.25 95 SER A O 1
ATOM 775 N N . MET A 1 96 ? 1.881 2.354 4.986 1.00 97.38 96 MET A N 1
ATOM 776 C CA . MET A 1 96 ? 2.878 1.439 5.546 1.00 97.38 96 MET A CA 1
ATOM 777 C C . MET A 1 96 ? 3.084 1.656 7.053 1.00 97.38 96 MET A C 1
ATOM 779 O O . MET A 1 96 ? 3.368 0.713 7.790 1.00 97.38 96 MET A O 1
ATOM 783 N N . THR A 1 97 ? 2.914 2.885 7.559 1.00 97.88 97 THR A N 1
ATOM 784 C CA . THR A 1 97 ? 2.954 3.131 9.014 1.00 97.88 97 THR A CA 1
ATOM 785 C C . THR A 1 97 ? 1.725 2.553 9.712 1.00 97.88 97 THR A C 1
ATOM 787 O O . THR A 1 97 ? 1.847 2.031 10.822 1.00 97.88 97 THR A O 1
ATOM 790 N N . MET A 1 98 ? 0.547 2.600 9.082 1.00 98.56 98 MET A N 1
ATOM 791 C CA . MET A 1 98 ? -0.674 2.027 9.652 1.00 98.56 98 MET A CA 1
ATOM 792 C C . MET A 1 98 ? -0.567 0.507 9.836 1.00 98.56 98 MET A C 1
ATOM 794 O O . MET A 1 98 ? -1.004 -0.005 10.870 1.00 98.56 98 MET A O 1
ATOM 798 N N . GLU A 1 99 ? 0.081 -0.205 8.908 1.00 98.19 99 GLU A N 1
ATOM 799 C CA . GLU A 1 99 ? 0.398 -1.636 9.062 1.00 98.19 99 GLU A CA 1
ATOM 800 C C . GLU A 1 99 ? 1.153 -1.911 10.377 1.00 98.19 99 GLU A C 1
ATOM 802 O O . GLU A 1 99 ? 0.822 -2.837 11.123 1.00 98.19 99 GLU A O 1
ATOM 807 N N . LEU A 1 100 ? 2.132 -1.060 10.710 1.00 97.81 100 LEU A N 1
ATOM 808 C CA . LEU A 1 100 ? 2.920 -1.166 11.942 1.00 97.81 100 LEU A CA 1
ATOM 809 C C . LEU A 1 100 ? 2.119 -0.756 13.184 1.00 97.81 100 LEU A C 1
ATOM 811 O O . LEU A 1 100 ? 2.204 -1.421 14.218 1.00 97.81 100 LEU A O 1
ATOM 815 N N . PHE A 1 101 ? 1.312 0.307 13.110 1.00 98.31 101 PHE A N 1
ATOM 816 C CA . PHE A 1 101 ? 0.447 0.715 14.225 1.00 98.31 101 PHE A CA 1
ATOM 817 C C . PHE A 1 101 ? -0.623 -0.323 14.562 1.00 98.31 101 PHE A C 1
ATOM 819 O O . PHE A 1 101 ? -1.080 -0.382 15.704 1.00 98.31 101 PHE A O 1
ATOM 826 N N . ALA A 1 102 ? -0.982 -1.186 13.615 1.00 98.19 102 ALA A N 1
ATOM 827 C CA . ALA A 1 102 ? -1.912 -2.276 13.847 1.00 98.19 102 ALA A CA 1
ATOM 828 C C . ALA A 1 102 ? -1.286 -3.475 14.597 1.00 98.19 102 ALA A C 1
ATOM 830 O O . ALA A 1 102 ? -2.028 -4.319 15.104 1.00 98.19 102 ALA A O 1
ATOM 831 N N . TYR A 1 103 ? 0.047 -3.551 14.748 1.00 98.25 103 TYR A N 1
ATOM 832 C CA . TYR A 1 103 ? 0.746 -4.674 15.402 1.00 98.25 103 TYR A CA 1
ATOM 833 C C . TYR A 1 103 ? 0.181 -5.089 16.773 1.00 98.25 103 TYR A C 1
ATOM 835 O O . TYR A 1 103 ? -0.016 -6.293 16.969 1.00 98.25 103 TYR A O 1
ATOM 843 N N . PRO A 1 104 ? -0.137 -4.168 17.711 1.00 98.44 104 PRO A N 1
ATOM 844 C CA . PRO A 1 104 ? -0.692 -4.533 19.018 1.00 98.44 104 PRO A CA 1
ATOM 845 C C . PRO A 1 104 ? -2.037 -5.271 18.948 1.00 98.44 104 PRO A C 1
ATOM 847 O O . PRO A 1 104 ? -2.455 -5.881 19.927 1.00 98.44 104 PRO A O 1
ATOM 850 N N . TYR A 1 105 ? -2.720 -5.229 17.802 1.00 98.38 105 TYR A N 1
ATOM 851 C CA . TYR A 1 105 ? -4.057 -5.786 17.612 1.00 98.38 105 TYR A CA 1
ATOM 852 C C . TYR A 1 105 ? -4.070 -7.083 16.797 1.00 98.38 105 TYR A C 1
ATOM 854 O O . TYR A 1 105 ? -5.133 -7.684 16.630 1.00 98.38 105 TYR A O 1
ATOM 862 N N . MET A 1 106 ? -2.909 -7.547 16.321 1.00 98.19 106 MET A N 1
ATOM 863 C CA . MET A 1 106 ? -2.801 -8.698 15.415 1.00 98.19 106 MET A CA 1
ATOM 864 C C . MET A 1 106 ? -3.272 -10.019 16.031 1.00 98.19 106 MET A C 1
ATOM 866 O O . MET A 1 106 ? -3.729 -10.906 15.309 1.00 98.19 106 MET A O 1
ATOM 870 N N . GLU A 1 107 ? -3.277 -10.121 17.363 1.00 97.88 107 GLU A N 1
ATOM 871 C CA . GLU A 1 107 ? -3.851 -11.265 18.079 1.00 97.88 107 GLU A CA 1
ATOM 872 C C . GLU A 1 107 ? -5.330 -11.501 17.759 1.00 97.88 107 GLU A C 1
ATOM 874 O O . GLU A 1 107 ? -5.769 -12.648 17.706 1.00 97.88 107 GLU A O 1
ATOM 879 N N . ARG A 1 108 ? -6.088 -10.450 17.426 1.00 97.44 108 ARG A N 1
ATOM 880 C CA . ARG A 1 108 ? -7.509 -10.575 17.062 1.00 97.44 108 ARG A CA 1
ATOM 881 C C . ARG A 1 108 ? -7.737 -11.266 15.724 1.00 97.44 108 ARG A C 1
ATOM 883 O O . ARG A 1 108 ? -8.796 -11.851 15.529 1.00 97.44 108 ARG A O 1
ATOM 890 N N . PHE A 1 109 ? -6.768 -11.181 14.815 1.00 96.94 109 PHE A N 1
ATOM 891 C CA . PHE A 1 109 ? -6.863 -11.768 13.478 1.00 96.94 109 PHE A CA 1
ATOM 892 C C . PHE A 1 109 ? -6.167 -13.126 13.405 1.00 96.94 109 PHE A C 1
ATOM 894 O O . PHE A 1 109 ? -6.640 -14.031 12.722 1.00 96.94 109 PHE A O 1
ATOM 901 N N . PHE A 1 110 ? -5.049 -13.277 14.120 1.00 97.38 110 PHE A N 1
ATOM 902 C CA . PHE A 1 110 ? -4.162 -14.428 13.969 1.00 97.38 110 PHE A CA 1
ATOM 903 C C . PHE A 1 110 ? -4.087 -15.339 15.196 1.00 97.38 110 PHE A C 1
ATOM 905 O O . PHE A 1 110 ? -3.574 -16.450 15.063 1.00 97.38 110 PHE A O 1
ATOM 912 N N . GLY A 1 111 ? -4.576 -14.916 16.368 1.00 97.75 111 GLY A N 1
ATOM 913 C CA . GLY A 1 111 ? -4.565 -15.713 17.597 1.00 97.75 111 GLY A CA 1
ATOM 914 C C . GLY A 1 111 ? -3.178 -16.277 17.921 1.00 97.75 111 GLY A C 1
ATOM 915 O O . GLY A 1 111 ? -2.191 -15.546 18.018 1.00 97.75 111 GLY A O 1
ATOM 916 N N . ASP A 1 112 ? -3.078 -17.603 18.005 1.00 98.00 112 ASP A N 1
ATOM 917 C CA . ASP A 1 112 ? -1.833 -18.338 18.262 1.00 98.00 112 ASP A CA 1
ATOM 918 C C . ASP A 1 112 ? -0.752 -18.137 17.180 1.00 98.00 112 ASP A C 1
ATOM 920 O O . ASP A 1 112 ? 0.441 -18.330 17.431 1.00 98.00 112 ASP A O 1
ATOM 924 N N . LYS A 1 113 ? -1.136 -17.712 15.970 1.00 98.00 113 LYS A N 1
ATOM 925 C CA . LYS A 1 113 ? -0.220 -17.458 14.846 1.00 98.00 113 LYS A CA 1
ATOM 926 C C . LYS A 1 113 ? 0.341 -16.038 14.815 1.00 98.00 113 LYS A C 1
ATOM 928 O O . LYS A 1 113 ? 1.164 -15.752 13.947 1.00 98.00 113 LYS A O 1
ATOM 933 N N . THR A 1 114 ? -0.027 -15.168 15.752 1.00 98.31 114 THR A N 1
ATOM 934 C CA . THR A 1 114 ? 0.391 -13.753 15.769 1.00 98.31 114 THR A CA 1
ATOM 935 C C . THR A 1 114 ? 1.903 -13.577 15.686 1.00 98.31 114 THR A C 1
ATOM 937 O O . THR A 1 114 ? 2.388 -12.818 14.853 1.00 98.31 114 THR A O 1
ATOM 940 N N . GLY A 1 115 ? 2.676 -14.344 16.461 1.00 98.31 115 GLY A N 1
ATOM 941 C CA . GLY A 1 115 ? 4.141 -14.278 16.396 1.00 98.31 115 GLY A CA 1
ATOM 942 C C . GLY A 1 115 ? 4.708 -14.639 15.015 1.00 98.31 115 GLY A C 1
ATOM 943 O O . GLY A 1 115 ? 5.695 -14.048 14.581 1.00 98.31 115 GLY A O 1
ATOM 944 N N . LYS A 1 116 ? 4.062 -15.566 14.290 1.00 98.19 116 LYS A N 1
ATOM 945 C CA . LYS A 1 116 ? 4.450 -15.924 12.915 1.00 98.19 116 LYS A CA 1
ATOM 946 C C . LYS A 1 116 ? 4.124 -14.803 11.936 1.00 98.19 116 LYS A C 1
ATOM 948 O O . LYS A 1 116 ? 4.964 -14.501 11.095 1.00 98.19 116 LYS A O 1
ATOM 953 N N . TYR A 1 117 ? 2.940 -14.199 12.058 1.00 98.31 117 TYR A N 1
ATOM 954 C CA . TYR A 1 117 ? 2.538 -13.058 11.237 1.00 98.31 117 TYR A CA 1
ATOM 955 C C . TYR A 1 117 ? 3.511 -11.889 11.404 1.00 98.31 117 TYR A C 1
ATOM 957 O O . TYR A 1 117 ? 4.095 -11.449 10.423 1.00 98.31 117 TYR A O 1
ATOM 965 N N . LEU A 1 118 ? 3.767 -11.456 12.644 1.00 98.25 118 LEU A N 1
ATOM 966 C CA . LEU A 1 118 ? 4.650 -10.317 12.918 1.00 98.25 118 LEU A CA 1
ATOM 967 C C . LEU A 1 118 ? 6.065 -10.543 12.371 1.00 98.25 118 LEU A C 1
ATOM 969 O O . LEU A 1 118 ? 6.655 -9.640 11.782 1.00 98.25 118 LEU A O 1
ATOM 973 N N . TYR A 1 119 ? 6.602 -11.759 12.525 1.00 98.12 119 TYR A N 1
ATOM 974 C CA . TYR A 1 119 ? 7.904 -12.112 11.961 1.00 98.12 119 TYR A 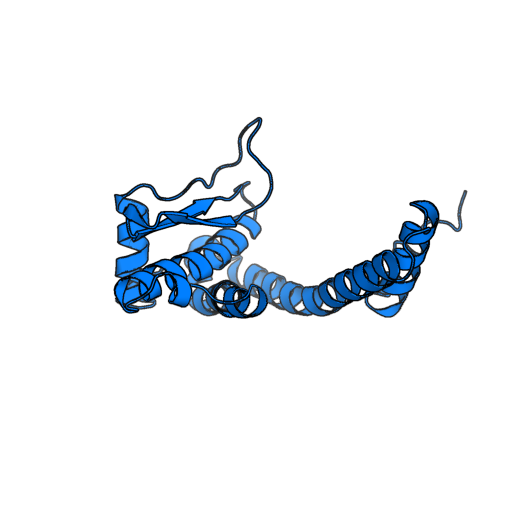CA 1
ATOM 975 C C . TYR A 1 119 ? 7.899 -12.079 10.429 1.00 98.12 119 TYR A C 1
ATOM 977 O O . TYR A 1 119 ? 8.823 -11.526 9.830 1.00 98.12 119 TYR A O 1
ATOM 985 N N . ALA A 1 120 ? 6.878 -12.665 9.796 1.00 97.56 120 ALA A N 1
ATOM 986 C CA . ALA A 1 120 ? 6.753 -12.700 8.343 1.00 97.56 120 ALA A CA 1
ATOM 987 C C . ALA A 1 120 ? 6.604 -11.288 7.762 1.00 97.56 120 ALA A C 1
ATOM 989 O O . ALA A 1 120 ? 7.421 -10.902 6.931 1.00 97.56 120 ALA A O 1
ATOM 990 N N . HIS A 1 121 ? 5.657 -10.504 8.283 1.00 98.00 121 HIS A N 1
ATOM 991 C CA . HIS A 1 121 ? 5.384 -9.130 7.868 1.00 98.00 121 HIS A CA 1
ATOM 992 C C . HIS A 1 121 ? 6.630 -8.241 7.980 1.00 98.00 121 HIS A C 1
ATOM 994 O O . HIS A 1 121 ? 7.056 -7.622 7.009 1.00 98.00 121 HIS A O 1
ATOM 1000 N N . PHE A 1 122 ? 7.302 -8.249 9.138 1.00 97.19 122 PHE A N 1
ATOM 1001 C CA . PHE A 1 122 ? 8.525 -7.465 9.339 1.00 97.19 122 PHE A CA 1
ATOM 1002 C C . PHE A 1 122 ? 9.663 -7.890 8.401 1.00 97.19 122 PHE A C 1
ATOM 1004 O O . PHE A 1 122 ? 10.376 -7.059 7.838 1.00 97.19 122 PHE A O 1
ATOM 1011 N N . THR A 1 123 ? 9.837 -9.198 8.221 1.00 96.12 123 THR A N 1
ATOM 1012 C CA . THR A 1 123 ? 10.862 -9.727 7.322 1.00 96.12 123 THR A CA 1
ATOM 1013 C C . THR A 1 123 ? 10.574 -9.341 5.870 1.00 96.12 123 THR A C 1
ATOM 1015 O O . THR A 1 123 ? 11.503 -9.027 5.123 1.00 96.12 123 THR A O 1
ATOM 1018 N N . ASP A 1 124 ? 9.310 -9.348 5.460 1.00 95.12 124 ASP A N 1
ATOM 1019 C CA . ASP A 1 124 ? 8.909 -8.960 4.114 1.00 95.12 124 ASP A CA 1
ATOM 1020 C C . ASP A 1 124 ? 9.047 -7.451 3.891 1.00 95.12 124 ASP A C 1
ATOM 1022 O O . ASP A 1 124 ? 9.597 -7.069 2.861 1.00 95.12 124 ASP A O 1
ATOM 1026 N N . ALA A 1 125 ? 8.742 -6.604 4.881 1.00 95.25 125 ALA A N 1
ATOM 1027 C CA . ALA A 1 125 ? 9.022 -5.165 4.821 1.00 95.25 125 ALA A CA 1
ATOM 1028 C C . ALA A 1 125 ? 10.508 -4.870 4.523 1.00 95.25 125 ALA A C 1
ATOM 1030 O O . ALA A 1 125 ? 10.827 -4.043 3.667 1.00 95.25 125 ALA A O 1
ATOM 1031 N N . ILE A 1 126 ? 11.436 -5.611 5.145 1.00 95.06 126 ILE A N 1
ATOM 1032 C CA . ILE A 1 126 ? 12.877 -5.492 4.857 1.00 95.06 126 ILE A CA 1
ATOM 1033 C C . ILE A 1 126 ? 13.206 -5.976 3.437 1.00 95.06 126 ILE A C 1
ATOM 1035 O O . ILE A 1 126 ? 13.975 -5.326 2.729 1.00 95.06 126 ILE A O 1
ATOM 1039 N N . LYS A 1 127 ? 12.644 -7.111 2.999 1.00 94.38 127 LYS A N 1
ATOM 1040 C CA . LYS A 1 127 ? 12.877 -7.654 1.645 1.00 94.38 127 LYS A CA 1
ATOM 1041 C C . LYS A 1 127 ? 12.270 -6.789 0.540 1.00 94.38 127 LYS A C 1
ATOM 1043 O O . LYS A 1 127 ? 12.739 -6.867 -0.596 1.00 94.38 127 LYS A O 1
ATOM 1048 N N . THR A 1 128 ? 11.248 -5.995 0.842 1.00 94.50 128 THR A N 1
ATOM 1049 C CA . THR A 1 128 ? 10.610 -5.091 -0.119 1.00 94.50 128 THR A CA 1
ATOM 1050 C C . THR A 1 128 ? 11.560 -3.976 -0.546 1.00 94.50 128 THR A C 1
ATOM 1052 O O . THR A 1 128 ? 11.593 -3.643 -1.725 1.00 94.50 128 THR A O 1
ATOM 1055 N N . ILE A 1 129 ? 12.423 -3.476 0.345 1.00 95.88 129 ILE A N 1
ATOM 1056 C CA . ILE A 1 129 ? 13.390 -2.407 0.033 1.00 95.88 129 ILE A CA 1
ATOM 1057 C C . ILE A 1 129 ? 14.275 -2.739 -1.191 1.00 95.88 129 ILE A C 1
ATOM 1059 O O . ILE A 1 129 ? 14.239 -1.984 -2.164 1.00 95.88 129 ILE A O 1
ATOM 1063 N N . PRO A 1 130 ? 15.045 -3.851 -1.227 1.00 97.06 130 PRO A N 1
ATOM 1064 C CA . PRO A 1 130 ? 15.861 -4.180 -2.397 1.00 97.06 130 PRO A CA 1
ATOM 1065 C C . PRO A 1 130 ? 15.022 -4.485 -3.645 1.00 97.06 130 PRO A C 1
ATOM 1067 O O . PRO A 1 130 ? 15.493 -4.264 -4.761 1.00 97.06 130 PRO A O 1
ATOM 1070 N N . TYR A 1 131 ? 13.786 -4.969 -3.485 1.00 96.81 131 TYR A N 1
ATOM 1071 C CA . TYR A 1 131 ? 12.878 -5.179 -4.610 1.00 96.81 131 TYR A CA 1
ATOM 1072 C C . TYR A 1 131 ? 12.421 -3.851 -5.232 1.00 96.81 131 TYR A C 1
ATOM 1074 O O . TYR A 1 131 ? 12.507 -3.707 -6.449 1.00 96.81 131 TYR A O 1
ATOM 1082 N N . LEU A 1 132 ? 12.010 -2.866 -4.428 1.00 96.56 132 LEU A N 1
ATOM 1083 C CA . LEU A 1 132 ? 11.592 -1.549 -4.922 1.00 96.56 132 LEU A CA 1
ATOM 1084 C C . LEU A 1 132 ? 12.737 -0.830 -5.640 1.00 96.56 132 LEU A C 1
ATOM 1086 O O . LEU A 1 132 ? 12.544 -0.351 -6.754 1.00 96.56 132 LEU A O 1
ATOM 1090 N N . VAL A 1 133 ? 13.950 -0.858 -5.075 1.00 97.75 133 VAL A N 1
ATOM 1091 C CA . VAL A 1 133 ? 15.153 -0.311 -5.734 1.00 97.75 133 VAL A CA 1
ATOM 1092 C C . VAL A 1 133 ? 15.447 -1.033 -7.055 1.00 97.75 133 VAL A C 1
ATOM 1094 O O . VAL A 1 133 ? 15.875 -0.413 -8.024 1.00 97.75 133 VAL A O 1
ATOM 1097 N N . SER A 1 134 ? 15.184 -2.341 -7.129 1.00 98.06 134 SER A N 1
ATOM 1098 C CA . SER A 1 134 ? 15.341 -3.100 -8.375 1.00 98.06 134 SER A CA 1
ATOM 1099 C C . SER A 1 134 ? 14.336 -2.675 -9.446 1.00 98.06 134 SER A C 1
ATOM 1101 O O . SER A 1 134 ? 14.695 -2.581 -10.618 1.00 98.06 134 SER A O 1
ATOM 1103 N N . VAL A 1 135 ? 13.079 -2.433 -9.063 1.00 98.12 135 VAL A N 1
ATOM 1104 C CA . VAL A 1 135 ? 12.037 -1.949 -9.981 1.00 98.12 135 VAL A CA 1
ATOM 1105 C C . VAL A 1 135 ? 12.366 -0.541 -10.475 1.00 98.12 135 VAL A C 1
ATOM 1107 O O . VAL A 1 135 ? 12.250 -0.293 -11.673 1.00 98.12 135 VAL A O 1
ATOM 1110 N N . ASP A 1 136 ? 12.830 0.339 -9.589 1.00 98.38 136 ASP A N 1
ATOM 1111 C CA . ASP A 1 136 ? 13.269 1.696 -9.926 1.00 98.38 136 ASP A CA 1
ATOM 1112 C C . ASP A 1 136 ? 14.443 1.692 -10.925 1.00 98.38 136 ASP A C 1
ATOM 1114 O O . ASP A 1 136 ? 14.317 2.226 -12.031 1.00 98.38 136 ASP A O 1
ATOM 1118 N N . GLU A 1 137 ? 15.537 0.972 -10.626 1.00 98.56 137 GLU A N 1
ATOM 1119 C CA . GLU A 1 137 ? 16.683 0.863 -11.547 1.00 98.56 137 GLU A CA 1
ATOM 1120 C C . GLU A 1 137 ? 16.268 0.226 -12.885 1.00 98.56 137 GLU A C 1
ATOM 1122 O O . GLU A 1 137 ? 16.752 0.612 -13.953 1.00 98.56 137 GLU A O 1
ATOM 1127 N N . PHE A 1 138 ? 15.352 -0.746 -12.858 1.00 98.56 138 PHE A N 1
ATOM 1128 C CA . PHE A 1 138 ? 14.840 -1.368 -14.073 1.00 98.56 138 PHE A CA 1
ATOM 1129 C C . PHE A 1 138 ? 14.088 -0.363 -14.950 1.00 98.56 138 PHE A C 1
ATOM 1131 O O . PHE A 1 138 ? 14.345 -0.312 -16.155 1.00 98.56 138 PHE A O 1
ATOM 1138 N N . GLN A 1 139 ? 13.204 0.450 -14.364 1.00 98.25 139 GLN A N 1
ATOM 1139 C CA . GLN A 1 139 ? 12.485 1.493 -15.095 1.00 98.25 139 GLN A CA 1
ATOM 1140 C C . GLN A 1 139 ? 13.455 2.516 -15.692 1.00 98.25 139 GLN A C 1
ATOM 1142 O O . GLN A 1 139 ? 13.358 2.802 -16.886 1.00 98.25 139 GLN A O 1
ATOM 1147 N N . HIS A 1 140 ? 14.451 2.971 -14.925 1.00 98.56 140 HIS A N 1
ATOM 1148 C CA . HIS A 1 140 ? 15.523 3.836 -15.429 1.00 98.56 140 HIS A CA 1
ATOM 1149 C C . HIS A 1 140 ? 16.201 3.248 -16.672 1.00 98.56 140 HIS A C 1
ATOM 1151 O O . HIS A 1 140 ? 16.224 3.886 -17.724 1.00 98.56 140 HIS A O 1
ATOM 1157 N N . ARG A 1 141 ? 16.661 1.990 -16.615 1.00 98.25 141 ARG A N 1
ATOM 1158 C CA . ARG A 1 141 ? 17.317 1.343 -17.765 1.00 98.25 141 ARG A CA 1
ATOM 1159 C C . ARG A 1 141 ? 16.405 1.219 -18.983 1.00 98.25 141 ARG A C 1
ATOM 1161 O O . ARG A 1 141 ? 16.887 1.354 -20.107 1.00 98.25 141 ARG A O 1
ATOM 1168 N N . VAL A 1 142 ? 15.116 0.941 -18.790 1.00 98.06 142 VAL A N 1
ATOM 1169 C CA . VAL A 1 142 ? 14.145 0.873 -19.893 1.00 98.06 142 VAL A CA 1
ATOM 1170 C C . VAL A 1 142 ? 13.994 2.245 -20.554 1.00 98.06 142 VAL A C 1
ATOM 1172 O O . VAL A 1 142 ? 14.112 2.342 -21.776 1.00 98.06 142 VAL A O 1
ATOM 1175 N N . PHE A 1 143 ? 13.788 3.305 -19.771 1.00 97.94 143 PHE A N 1
ATOM 1176 C CA . PHE A 1 143 ? 13.542 4.649 -20.303 1.00 97.94 143 PHE A CA 1
ATOM 1177 C C . PHE A 1 143 ? 14.798 5.338 -20.851 1.00 97.94 143 PHE A C 1
ATOM 1179 O O . PHE A 1 143 ? 14.702 6.099 -21.811 1.00 97.94 143 PHE A O 1
ATOM 1186 N N . GLU A 1 144 ? 15.982 5.021 -20.327 1.00 98.31 144 GLU A N 1
ATOM 1187 C CA . GLU A 1 144 ? 17.269 5.468 -20.880 1.00 98.31 144 GLU A CA 1
ATOM 1188 C C . GLU A 1 144 ? 17.617 4.764 -22.206 1.00 98.31 144 GLU A C 1
ATOM 1190 O O . GLU A 1 144 ? 18.449 5.249 -22.971 1.00 98.31 144 GLU A O 1
ATOM 1195 N N . ASN A 1 145 ? 16.961 3.635 -22.513 1.00 97.50 145 ASN A N 1
ATOM 1196 C CA . ASN A 1 145 ? 17.188 2.837 -23.718 1.00 97.50 145 ASN A CA 1
ATOM 1197 C C . ASN A 1 145 ? 15.873 2.612 -24.494 1.00 97.50 145 ASN A C 1
ATOM 1199 O O . ASN A 1 145 ? 15.407 1.473 -24.582 1.00 97.50 145 ASN A O 1
ATOM 1203 N N . PRO A 1 146 ? 15.274 3.640 -25.125 1.00 95.81 146 PRO A N 1
ATOM 1204 C CA . PRO A 1 146 ? 13.946 3.542 -25.749 1.00 95.81 146 PRO A CA 1
ATOM 1205 C C . PRO A 1 146 ? 13.856 2.536 -26.913 1.00 95.81 146 PRO A C 1
ATOM 1207 O O . PRO A 1 146 ? 12.763 2.108 -27.270 1.00 95.81 146 PRO A O 1
ATOM 1210 N N . GLY A 1 147 ? 14.989 2.135 -27.505 1.00 97.12 147 GLY A N 1
ATOM 1211 C CA . GLY A 1 147 ? 15.060 1.090 -28.537 1.00 97.12 147 GLY A CA 1
ATOM 1212 C C . GLY A 1 147 ? 15.236 -0.336 -27.999 1.00 97.12 147 GLY A C 1
ATOM 1213 O O . GLY A 1 147 ? 15.388 -1.269 -28.787 1.00 97.12 147 GLY A O 1
ATOM 1214 N N . SER A 1 148 ? 15.275 -0.517 -26.677 1.00 97.00 148 SER A N 1
ATOM 1215 C CA . SER A 1 148 ? 15.479 -1.826 -26.055 1.00 97.00 148 SER A CA 1
ATOM 1216 C C . SER A 1 148 ? 14.284 -2.753 -26.281 1.00 97.00 148 SER A C 1
ATOM 1218 O O . SER A 1 148 ? 13.121 -2.357 -26.243 1.00 97.00 148 SER A O 1
ATOM 1220 N N . THR A 1 149 ? 14.578 -4.024 -26.535 1.00 97.88 149 THR A N 1
ATOM 1221 C CA . THR A 1 149 ? 13.569 -5.053 -26.790 1.00 97.88 149 THR A CA 1
ATOM 1222 C C . THR A 1 149 ? 13.151 -5.754 -25.499 1.00 97.88 149 THR A C 1
ATOM 1224 O O . THR A 1 149 ? 13.844 -5.714 -24.482 1.00 97.88 149 THR A O 1
ATOM 1227 N N . SER A 1 150 ? 12.076 -6.545 -25.552 1.00 97.00 150 SER A N 1
ATOM 1228 C CA . SER A 1 150 ? 11.712 -7.412 -24.421 1.00 97.00 150 SER A CA 1
ATOM 1229 C C . SER A 1 150 ? 12.819 -8.411 -24.030 1.00 97.00 150 SER A C 1
ATOM 1231 O O . SER A 1 150 ? 12.840 -8.903 -22.899 1.00 97.00 150 SER A O 1
ATOM 1233 N N . ALA A 1 151 ? 13.738 -8.759 -24.940 1.00 97.62 151 ALA A N 1
ATOM 1234 C CA . ALA A 1 151 ? 14.892 -9.599 -24.621 1.00 97.62 151 ALA A CA 1
ATOM 1235 C C . ALA A 1 151 ? 15.934 -8.827 -23.796 1.00 97.62 151 ALA A C 1
ATOM 1237 O O . ALA A 1 151 ? 16.480 -9.374 -22.835 1.00 97.62 151 ALA A O 1
ATOM 1238 N N . ASP A 1 152 ? 16.146 -7.550 -24.122 1.00 97.81 152 ASP A N 1
ATOM 1239 C CA . ASP A 1 152 ? 17.003 -6.642 -23.360 1.00 97.81 152 ASP A CA 1
ATOM 1240 C C . ASP A 1 152 ? 16.442 -6.398 -21.962 1.00 97.81 152 ASP A C 1
ATOM 1242 O O . ASP A 1 152 ? 17.169 -6.546 -20.987 1.00 97.81 152 ASP A O 1
ATOM 1246 N N . TRP A 1 153 ? 15.134 -6.161 -21.833 1.00 97.94 153 TRP A N 1
ATOM 1247 C CA . TRP A 1 153 ? 14.484 -5.962 -20.533 1.00 97.94 153 TRP A CA 1
ATOM 1248 C C . TRP A 1 153 ? 14.654 -7.170 -19.607 1.00 97.94 153 TRP A C 1
ATOM 1250 O O . TRP A 1 153 ? 15.015 -7.027 -18.442 1.00 97.94 153 TRP A O 1
ATOM 1260 N N . ARG A 1 154 ? 14.490 -8.392 -20.132 1.00 97.25 154 ARG A N 1
ATOM 1261 C CA . ARG A 1 154 ? 14.749 -9.623 -19.362 1.00 97.25 154 ARG A CA 1
ATOM 1262 C C . ARG A 1 154 ? 16.218 -9.773 -18.968 1.00 97.25 154 ARG A C 1
ATOM 1264 O O . ARG A 1 154 ? 16.519 -10.437 -17.979 1.00 97.25 154 ARG A O 1
ATOM 1271 N N . ARG A 1 155 ? 17.155 -9.240 -19.756 1.00 97.38 155 ARG A N 1
ATOM 1272 C CA . ARG A 1 155 ? 18.576 -9.204 -19.388 1.00 97.38 155 ARG A CA 1
ATOM 1273 C C . ARG A 1 155 ? 18.815 -8.170 -18.284 1.00 97.38 155 ARG A C 1
ATOM 1275 O O . ARG A 1 155 ? 19.377 -8.551 -17.265 1.00 97.38 155 ARG A O 1
ATOM 1282 N N . PHE A 1 156 ? 18.306 -6.945 -18.434 1.00 97.62 156 PHE A N 1
ATOM 1283 C CA . PHE A 1 156 ? 18.393 -5.887 -17.420 1.00 97.62 156 PHE A CA 1
ATOM 1284 C C . PHE A 1 156 ? 17.855 -6.357 -16.070 1.00 97.62 156 PHE A C 1
ATOM 1286 O O . PHE A 1 156 ? 18.566 -6.278 -15.073 1.00 97.62 156 PHE A O 1
ATOM 1293 N N . TRP A 1 157 ? 16.648 -6.932 -16.047 1.00 97.69 157 TRP A N 1
ATOM 1294 C CA . TRP A 1 157 ? 16.055 -7.449 -14.816 1.00 97.69 157 TRP A CA 1
ATOM 1295 C C . TRP A 1 157 ? 16.921 -8.528 -14.157 1.00 97.69 157 TRP A C 1
ATOM 1297 O O . TRP A 1 157 ? 17.127 -8.486 -12.952 1.00 97.69 157 TRP A O 1
ATOM 1307 N N . ARG A 1 158 ? 17.485 -9.468 -14.931 1.00 96.50 158 ARG A N 1
ATOM 1308 C CA . ARG A 1 158 ? 18.361 -10.522 -14.383 1.00 96.50 158 ARG A CA 1
ATOM 1309 C C . ARG A 1 158 ? 19.639 -9.964 -13.758 1.00 96.50 158 ARG A C 1
ATOM 1311 O O . ARG A 1 158 ? 20.067 -10.462 -12.723 1.00 96.50 158 ARG A O 1
ATOM 1318 N N . GLU A 1 159 ? 20.250 -8.959 -14.380 1.00 97.00 159 GLU A N 1
ATOM 1319 C CA . GLU A 1 159 ? 21.440 -8.292 -13.838 1.00 97.00 159 GLU A CA 1
ATOM 1320 C C . GLU A 1 159 ? 21.120 -7.546 -12.535 1.00 97.00 159 GLU A C 1
ATOM 1322 O O . GLU A 1 159 ? 21.857 -7.666 -11.557 1.00 97.00 159 GLU A O 1
ATOM 1327 N N . ILE A 1 160 ? 20.001 -6.817 -12.507 1.00 97.81 160 ILE A N 1
ATOM 1328 C CA . ILE A 1 160 ? 19.527 -6.074 -11.333 1.00 97.81 160 ILE A CA 1
ATOM 1329 C C . ILE A 1 160 ? 19.156 -7.035 -10.195 1.00 97.81 160 ILE A C 1
ATOM 1331 O O . ILE A 1 160 ? 19.585 -6.846 -9.058 1.00 97.81 160 ILE A O 1
ATOM 1335 N N . GLU A 1 161 ? 18.413 -8.102 -10.490 1.00 95.94 161 GLU A N 1
ATOM 1336 C CA . GLU A 1 161 ? 18.021 -9.107 -9.501 1.00 95.94 161 GLU A CA 1
ATOM 1337 C C . GLU A 1 161 ? 19.249 -9.799 -8.896 1.00 95.94 161 GLU A C 1
ATOM 1339 O O . GLU A 1 161 ? 19.323 -9.950 -7.679 1.00 95.94 161 GLU A O 1
ATOM 1344 N N . ALA A 1 162 ? 20.259 -10.142 -9.704 1.00 95.62 162 ALA A N 1
ATOM 1345 C CA . ALA A 1 162 ? 21.512 -10.705 -9.199 1.00 95.62 162 ALA A CA 1
ATOM 1346 C C . ALA A 1 162 ? 22.291 -9.727 -8.297 1.00 95.62 162 ALA A C 1
ATOM 1348 O O . ALA A 1 162 ? 22.979 -10.168 -7.376 1.00 95.62 162 ALA A O 1
ATOM 1349 N N . LYS A 1 163 ? 22.179 -8.415 -8.544 1.00 96.62 163 LYS A N 1
ATOM 1350 C CA . LYS A 1 163 ? 22.826 -7.350 -7.760 1.00 96.62 163 LYS A CA 1
ATOM 1351 C C . LYS A 1 163 ? 22.146 -7.133 -6.405 1.00 96.62 163 LYS A C 1
ATOM 1353 O O . LYS A 1 163 ? 22.832 -7.109 -5.387 1.00 96.62 163 LYS A O 1
ATOM 1358 N N . TYR A 1 164 ? 20.823 -6.969 -6.381 1.00 96.75 164 TYR A N 1
ATOM 1359 C CA . TYR A 1 164 ? 20.086 -6.569 -5.171 1.00 96.75 164 TYR A CA 1
ATOM 1360 C C . TYR A 1 164 ? 19.437 -7.724 -4.413 1.00 96.75 164 TYR A C 1
ATOM 1362 O O . TYR A 1 164 ? 19.196 -7.613 -3.213 1.00 96.75 164 TYR A O 1
ATOM 1370 N N . MET A 1 165 ? 19.144 -8.831 -5.094 1.00 94.94 165 MET A N 1
ATOM 1371 C CA . MET A 1 165 ? 18.460 -9.994 -4.529 1.00 94.94 165 MET A CA 1
ATOM 1372 C C . MET A 1 165 ? 19.163 -11.311 -4.917 1.00 94.94 165 MET A C 1
ATOM 1374 O O . MET A 1 165 ? 18.510 -12.222 -5.433 1.00 94.94 165 MET A O 1
ATOM 1378 N N . PRO A 1 166 ? 20.474 -11.484 -4.635 1.00 93.31 166 PRO A N 1
ATOM 1379 C CA . PRO A 1 166 ? 21.263 -12.649 -5.073 1.00 93.31 166 PRO A CA 1
ATOM 1380 C C . PRO A 1 166 ? 20.762 -14.003 -4.539 1.00 93.31 166 PRO A C 1
ATOM 1382 O O . PRO A 1 166 ? 21.173 -15.062 -5.016 1.00 93.31 166 PRO A O 1
ATOM 1385 N N . TRP A 1 167 ? 19.882 -13.989 -3.536 1.00 89.00 167 TRP A N 1
ATOM 1386 C CA . TRP A 1 167 ? 19.231 -15.181 -2.996 1.00 89.00 167 TRP A CA 1
ATOM 1387 C C . TRP A 1 167 ? 18.041 -15.670 -3.840 1.00 89.00 167 TRP A C 1
ATOM 1389 O O . TRP A 1 167 ? 17.645 -16.826 -3.691 1.00 89.00 167 TRP A O 1
ATOM 1399 N N . ARG A 1 168 ? 17.461 -14.840 -4.724 1.00 84.31 168 ARG A N 1
ATOM 1400 C CA . ARG A 1 168 ? 16.384 -15.261 -5.635 1.00 84.31 168 ARG A CA 1
ATOM 1401 C C . ARG A 1 168 ? 16.984 -16.078 -6.786 1.00 84.31 168 ARG A C 1
ATOM 1403 O O . ARG A 1 168 ? 17.900 -15.660 -7.485 1.00 84.31 168 ARG A O 1
ATOM 1410 N N . SER A 1 169 ? 16.502 -17.304 -6.954 1.00 58.16 169 SER A N 1
ATOM 1411 C CA . SER A 1 169 ? 17.133 -18.363 -7.754 1.00 58.16 169 SER A CA 1
ATOM 1412 C C . SER A 1 169 ? 16.813 -18.333 -9.257 1.00 58.16 169 SER A C 1
ATOM 1414 O O . SER A 1 169 ? 16.955 -19.354 -9.930 1.00 58.16 169 SER A O 1
ATOM 1416 N N . SER A 1 170 ? 16.446 -17.187 -9.833 1.00 55.47 170 SER A N 1
ATOM 1417 C CA . SER A 1 170 ? 16.238 -17.058 -11.287 1.00 55.47 170 SER A CA 1
ATOM 1418 C C . SER A 1 170 ? 17.540 -17.236 -12.094 1.00 55.47 170 SER A C 1
ATOM 1420 O O . SER A 1 170 ? 17.503 -17.626 -13.262 1.00 55.47 170 SER A O 1
ATOM 1422 N N . ALA A 1 171 ? 18.699 -17.017 -11.462 1.00 45.34 171 ALA A N 1
ATOM 1423 C CA . ALA A 1 171 ? 20.024 -17.202 -12.055 1.00 45.34 171 ALA A CA 1
ATOM 1424 C C . ALA A 1 171 ? 20.546 -18.656 -12.009 1.00 45.34 171 ALA A C 1
ATOM 1426 O O . ALA A 1 171 ? 21.485 -18.981 -12.731 1.00 45.34 171 ALA A O 1
ATOM 1427 N N . ARG A 1 172 ? 19.960 -19.550 -11.194 1.00 45.78 172 ARG A N 1
ATOM 1428 C CA . ARG A 1 172 ? 20.453 -20.939 -11.031 1.00 45.78 172 ARG A CA 1
ATOM 1429 C C . ARG A 1 172 ? 19.732 -21.977 -11.898 1.00 45.78 172 ARG A C 1
ATOM 1431 O O . ARG A 1 172 ? 20.233 -23.086 -12.037 1.00 45.78 172 ARG A O 1
ATOM 1438 N N . SER A 1 173 ? 18.591 -21.651 -12.507 1.00 41.75 173 SER A N 1
ATOM 1439 C CA . SER A 1 173 ? 17.723 -22.637 -13.177 1.00 41.75 173 SER A CA 1
ATOM 1440 C C . SER A 1 173 ? 17.935 -22.810 -14.690 1.00 41.75 173 SER A C 1
ATOM 1442 O O . SER A 1 173 ? 17.079 -23.381 -15.357 1.00 41.75 173 SER A O 1
ATOM 1444 N N . ARG A 1 174 ? 19.061 -22.360 -15.270 1.00 45.50 174 ARG A N 1
ATOM 1445 C CA . ARG A 1 174 ? 19.356 -22.558 -16.711 1.00 45.50 174 ARG A CA 1
ATOM 1446 C C . ARG A 1 174 ? 20.699 -23.228 -17.026 1.00 45.50 174 ARG A C 1
ATOM 1448 O O . ARG A 1 174 ? 21.227 -23.009 -18.108 1.00 45.50 174 ARG A O 1
ATOM 1455 N N . SER A 1 175 ? 21.259 -24.038 -16.121 1.00 36.47 175 SER A N 1
ATOM 1456 C CA . SER A 1 175 ? 22.466 -24.835 -16.430 1.00 36.47 175 SER A CA 1
ATOM 1457 C C . SER A 1 175 ? 22.226 -26.342 -16.602 1.00 36.47 175 SER A C 1
ATOM 1459 O O . SER A 1 175 ? 23.194 -27.093 -16.661 1.00 36.47 175 SER A O 1
ATOM 1461 N N . THR A 1 176 ? 20.978 -26.811 -16.682 1.00 37.78 176 THR A N 1
ATOM 1462 C CA . THR A 1 176 ? 20.680 -28.222 -16.985 1.00 37.78 176 THR A CA 1
ATOM 1463 C C . THR A 1 176 ? 19.430 -28.352 -17.857 1.00 37.78 176 THR A C 1
ATOM 1465 O O . THR A 1 176 ? 18.314 -28.467 -17.360 1.00 37.78 176 THR A O 1
ATOM 1468 N N . ALA A 1 177 ? 19.641 -28.301 -19.171 1.00 32.88 177 ALA A N 1
ATOM 1469 C CA . ALA A 1 177 ? 18.855 -28.984 -20.199 1.00 32.88 177 ALA A CA 1
ATOM 1470 C C . ALA A 1 177 ? 19.727 -29.095 -21.453 1.00 32.88 177 ALA A C 1
ATOM 1472 O O . ALA A 1 177 ? 20.318 -28.054 -21.827 1.00 32.88 177 ALA A O 1
#

Foldseek 3Di:
DQVVLDVLSVVLVVVCVVVVQEAAAADPPDDAAKAWDADLVVLFIHIYYHDDPDLVSLLSVQLRSLLRSLSSVQSVPPPDSVRSDDPPVVSSCRRVVSSVSCLVVQCVVQPVCSVVSVVVVVVVVVVVVLVVVLVVVLVVVCVVCVVDDPVNSVVSSVVSCCVRPVVPCPVPPPPDD

Sequence (177 aa):
MYEEMSPETGEFFNFMTEHELFDFVTRENKHLGGYCTFMPNYKAPFIFSNFNGTSADIDVLTHEAGHAFEAYYASRRLPLMSQAFSTSEINEIHSMTMELFAYPYMERFFGDKTGKYLYAHFTDAIKTIPYLVSVDEFQHRVFENPGSTSADWRRFWREIEAKYMPWRSSARSRSTA

Radius of gyration: 19.76 Å; chains: 1; bounding box: 45×53×49 Å

pLDDT: mean 93.11, std 11.81, range [32.88, 98.56]